Protein AF-W1YQW1-F1 (afdb_monomer_lite)

Foldseek 3Di:
DDQLPCPPDPLVVVLVVLVVVLVPDDDPVSVVSVVVSVVSCVVVCSDDDPDDDADDDDDDCVFWPPFDDDRDPDGDCVVIGGPPD

Structure (mmCIF, N/CA/C/O backbone):
data_AF-W1YQW1-F1
#
_entry.id   AF-W1YQW1-F1
#
loop_
_atom_site.group_PDB
_atom_site.id
_atom_site.type_symbol
_atom_site.label_atom_id
_atom_site.label_alt_id
_atom_site.label_comp_id
_atom_site.label_asym_id
_atom_site.label_entity_id
_atom_site.label_seq_id
_atom_site.pdbx_PDB_ins_code
_atom_site.Cartn_x
_atom_site.Cartn_y
_atom_site.Cartn_z
_atom_site.occupancy
_atom_site.B_iso_or_equiv
_atom_site.auth_seq_id
_atom_site.auth_comp_id
_atom_site.auth_asym_id
_atom_site.auth_atom_id
_atom_site.pdbx_PDB_model_num
ATOM 1 N N . ASP A 1 1 ? -10.893 17.818 15.148 1.00 52.94 1 ASP A N 1
ATOM 2 C CA . ASP A 1 1 ? -11.637 18.383 14.016 1.00 52.94 1 ASP A CA 1
ATOM 3 C C . ASP A 1 1 ? -10.692 18.540 12.828 1.00 52.94 1 ASP A C 1
ATOM 5 O O . ASP A 1 1 ? -9.723 19.283 12.921 1.00 52.94 1 ASP A O 1
ATOM 9 N N . GLY A 1 2 ? -10.822 17.697 11.807 1.00 71.19 2 GLY A N 1
ATOM 10 C CA . GLY A 1 2 ? -9.854 17.553 10.714 1.00 71.19 2 GLY A CA 1
ATOM 11 C C . GLY A 1 2 ? -10.262 16.423 9.767 1.00 71.19 2 GLY A C 1
ATOM 12 O O . GLY A 1 2 ? -11.178 15.666 10.086 1.00 71.19 2 GLY A O 1
ATOM 13 N N . ARG A 1 3 ? -9.593 16.321 8.606 1.00 64.44 3 ARG A N 1
ATOM 14 C CA . ARG A 1 3 ? -9.891 15.342 7.537 1.00 64.44 3 ARG A CA 1
ATOM 15 C C . ARG A 1 3 ? -10.190 13.946 8.121 1.00 64.44 3 ARG A C 1
ATOM 17 O O . ARG A 1 3 ? -9.408 13.448 8.926 1.00 64.44 3 ARG A O 1
ATOM 24 N N . MET A 1 4 ? -11.310 13.354 7.692 1.00 87.56 4 MET A N 1
ATOM 25 C CA . MET A 1 4 ? -11.910 12.071 8.121 1.00 87.56 4 MET A CA 1
ATOM 26 C C . MET A 1 4 ? -12.714 12.062 9.434 1.00 87.56 4 MET A C 1
ATOM 28 O O . MET A 1 4 ? -13.380 11.073 9.699 1.00 87.56 4 MET A O 1
ATOM 32 N N . HIS A 1 5 ? -12.692 13.119 10.260 1.00 88.25 5 HIS A N 1
ATOM 33 C CA . HIS A 1 5 ? -13.458 13.223 11.526 1.00 88.25 5 HIS A CA 1
ATOM 34 C C . HIS A 1 5 ? -13.307 12.049 12.519 1.00 88.25 5 HIS A C 1
ATOM 36 O O . HIS A 1 5 ? -14.077 11.927 13.464 1.00 88.25 5 HIS A O 1
ATOM 42 N N . TRP A 1 6 ? -12.284 11.213 12.348 1.00 93.19 6 TRP A N 1
ATOM 43 C CA . TRP A 1 6 ? -12.122 9.976 13.111 1.00 93.19 6 TRP A CA 1
ATOM 44 C C . TRP A 1 6 ? -11.246 10.132 14.361 1.00 93.19 6 TRP A C 1
ATOM 46 O O . TRP A 1 6 ? -11.417 9.426 15.353 1.00 93.19 6 TRP A O 1
ATOM 56 N N . LYS A 1 7 ? -10.306 11.087 14.344 1.00 92.75 7 LYS A N 1
ATOM 57 C CA . LYS A 1 7 ? -9.395 11.343 15.468 1.00 92.75 7 LYS A CA 1
ATOM 58 C C . LYS A 1 7 ? -10.173 11.759 16.719 1.00 92.75 7 LYS A C 1
ATOM 60 O O . LYS A 1 7 ? -10.889 12.757 16.690 1.00 92.75 7 LYS A O 1
ATOM 65 N N . GLY A 1 8 ? -9.931 11.053 17.823 1.00 90.81 8 GLY A N 1
ATOM 66 C CA . GLY A 1 8 ? -10.595 11.272 19.114 1.00 90.81 8 GLY A CA 1
ATOM 67 C C . GLY A 1 8 ? -11.713 10.273 19.419 1.00 90.81 8 GLY A C 1
ATOM 68 O O . GLY A 1 8 ? -12.229 10.290 20.528 1.00 90.81 8 GLY A O 1
ATOM 69 N N . THR A 1 9 ? -12.060 9.396 18.473 1.00 94.12 9 THR A N 1
ATOM 70 C CA . THR A 1 9 ? -12.923 8.235 18.731 1.00 94.12 9 THR A CA 1
ATOM 71 C C . THR A 1 9 ? -12.162 7.126 19.466 1.00 94.12 9 THR A C 1
ATOM 73 O O . THR A 1 9 ? -10.927 7.043 19.402 1.00 94.12 9 THR A O 1
ATOM 76 N N . ASP A 1 10 ? -12.899 6.233 20.125 1.00 96.12 10 ASP A N 1
ATOM 77 C CA . ASP A 1 10 ? -12.326 5.050 20.776 1.00 96.12 10 ASP A CA 1
ATOM 78 C C . ASP A 1 10 ? -11.662 4.119 19.751 1.00 96.12 10 ASP A C 1
ATOM 80 O O . ASP A 1 10 ? -10.539 3.659 19.964 1.00 96.12 10 ASP A O 1
ATOM 84 N N . SER A 1 11 ? -12.303 3.922 18.592 1.00 95.44 11 SER A N 1
ATOM 85 C CA . SER A 1 11 ? -11.768 3.145 17.467 1.00 95.44 11 SER A CA 1
ATOM 86 C C . SER A 1 11 ? -10.433 3.692 16.962 1.00 95.44 11 SER A C 1
ATOM 88 O O . SER A 1 11 ? -9.502 2.923 16.732 1.00 95.44 11 SER A O 1
ATOM 90 N N . TYR A 1 12 ? -10.295 5.019 16.847 1.00 96.31 12 TYR A N 1
ATOM 91 C CA . TYR A 1 12 ? -9.025 5.645 16.478 1.00 96.31 12 TYR A CA 1
ATOM 92 C C . TYR A 1 12 ? -7.937 5.316 17.502 1.00 96.31 12 TYR A C 1
ATOM 94 O O . TYR A 1 12 ? -6.848 4.880 17.129 1.00 96.31 12 TYR A O 1
ATOM 102 N N . THR A 1 13 ? -8.233 5.503 18.791 1.00 96.94 13 THR A N 1
ATOM 103 C CA . THR A 1 13 ? -7.267 5.277 19.877 1.00 96.94 13 THR A CA 1
ATOM 104 C C . THR A 1 13 ? -6.816 3.820 19.918 1.00 96.94 13 THR A C 1
ATOM 106 O O . THR A 1 13 ? -5.619 3.549 20.024 1.00 96.94 13 THR A O 1
ATOM 109 N N . LYS A 1 14 ? -7.757 2.887 19.741 1.00 97.69 14 LYS A N 1
ATOM 110 C CA . LYS A 1 14 ? -7.478 1.454 19.645 1.00 97.69 14 LYS A CA 1
ATOM 111 C C . LYS A 1 14 ? -6.563 1.130 18.461 1.00 97.69 14 LYS A C 1
ATOM 113 O O . LYS A 1 14 ? -5.558 0.451 18.651 1.00 97.69 14 LYS A O 1
ATOM 118 N N . VAL A 1 15 ? -6.846 1.662 17.267 1.00 97.56 15 VAL A N 1
ATOM 119 C CA . VAL A 1 15 ? -5.975 1.458 16.096 1.00 97.56 15 VAL A CA 1
ATOM 120 C C . VAL A 1 15 ? -4.568 2.009 16.343 1.00 97.56 15 VAL A C 1
ATOM 122 O O . VAL A 1 15 ? -3.603 1.338 15.997 1.00 97.56 15 VAL A O 1
ATOM 125 N N . GLN A 1 16 ? -4.415 3.179 16.978 1.00 97.44 16 GLN A N 1
ATOM 126 C CA . GLN A 1 16 ? -3.080 3.710 17.302 1.00 97.44 16 GLN A CA 1
ATOM 127 C C . GLN A 1 16 ? -2.287 2.767 18.221 1.00 97.44 16 GLN A C 1
ATOM 129 O O . GLN A 1 16 ? -1.132 2.469 17.933 1.00 97.44 16 GLN A O 1
ATOM 134 N N . GLN A 1 17 ? -2.914 2.242 19.277 1.00 98.31 17 GLN A N 1
ATOM 135 C CA . GLN A 1 17 ? -2.273 1.287 20.191 1.00 98.31 17 GLN A CA 1
ATOM 136 C C . GLN A 1 17 ? -1.870 -0.009 19.477 1.00 98.31 17 GLN A C 1
ATOM 138 O O . GLN A 1 17 ? -0.760 -0.504 19.664 1.00 98.31 17 GLN A O 1
ATOM 143 N N . MET A 1 18 ? -2.747 -0.537 18.620 1.00 98.25 18 MET A N 1
ATOM 144 C CA . MET A 1 18 ? -2.459 -1.747 17.848 1.00 98.25 18 MET A CA 1
ATOM 145 C C . MET A 1 18 ? -1.328 -1.518 16.834 1.00 98.25 18 MET A C 1
ATOM 147 O O . MET A 1 18 ? -0.480 -2.391 16.672 1.00 98.25 18 MET A O 1
ATOM 151 N N . LEU A 1 19 ? -1.271 -0.351 16.178 1.00 98.31 19 LEU A N 1
ATOM 152 C CA . LEU A 1 19 ? -0.169 0.012 15.277 1.00 98.31 19 LEU A CA 1
A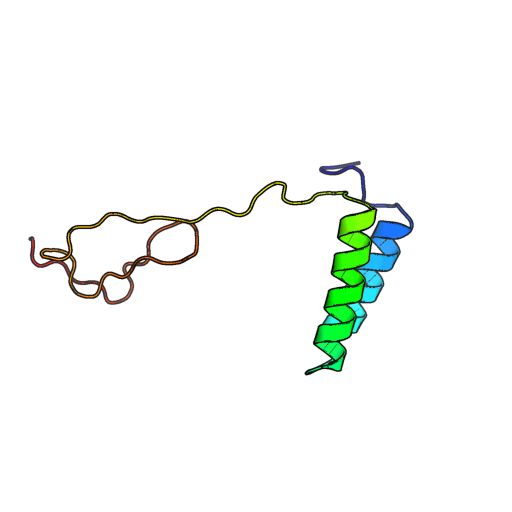TOM 153 C C . LEU A 1 19 ? 1.177 0.066 16.025 1.00 98.31 19 LEU A C 1
ATOM 155 O O . LEU A 1 19 ? 2.182 -0.436 15.517 1.00 98.31 19 LEU A O 1
ATOM 159 N N . GLU A 1 20 ? 1.197 0.643 17.233 1.00 98.38 20 GLU A N 1
ATOM 160 C CA . GLU A 1 20 ? 2.389 0.689 18.095 1.00 98.38 20 GLU A CA 1
ATOM 161 C C . GLU A 1 20 ? 2.861 -0.701 18.545 1.00 98.38 20 GLU A C 1
ATOM 163 O O . GLU A 1 20 ? 4.066 -0.922 18.688 1.00 98.38 20 GLU A O 1
ATOM 168 N N . GLU A 1 21 ? 1.935 -1.634 18.771 1.00 98.12 21 GLU A N 1
ATOM 169 C CA . GLU A 1 21 ? 2.240 -3.037 19.066 1.00 98.12 21 GLU A CA 1
ATOM 170 C C . GLU A 1 21 ? 2.774 -3.757 17.818 1.00 98.12 21 GLU A C 1
ATOM 172 O O . GLU A 1 21 ? 3.860 -4.338 17.852 1.00 98.12 21 GLU A O 1
ATOM 177 N N . GLY A 1 22 ? 2.048 -3.672 16.699 1.00 98.12 22 GLY A N 1
ATOM 178 C CA . GLY A 1 22 ? 2.339 -4.404 15.466 1.00 98.12 22 GLY A CA 1
ATOM 179 C C . GLY A 1 22 ? 3.715 -4.098 14.884 1.00 98.12 22 GLY A C 1
ATOM 180 O O . GLY A 1 22 ? 4.408 -5.008 14.429 1.00 98.12 22 GLY A O 1
ATOM 181 N N . VAL A 1 23 ? 4.170 -2.844 14.969 1.00 98.06 23 VAL A N 1
ATOM 182 C CA . VAL A 1 23 ? 5.503 -2.456 14.474 1.00 98.06 23 VAL A CA 1
ATOM 183 C C . VAL A 1 23 ? 6.657 -3.071 15.282 1.00 98.06 23 VAL A C 1
ATOM 185 O O . VAL A 1 23 ? 7.774 -3.134 14.779 1.00 98.06 23 VAL A O 1
ATOM 188 N N . ARG A 1 24 ? 6.412 -3.532 16.518 1.00 98.25 24 ARG A N 1
ATOM 189 C CA . ARG A 1 24 ? 7.426 -4.164 17.388 1.00 98.25 24 ARG A CA 1
ATOM 190 C C . ARG A 1 24 ? 7.467 -5.689 17.267 1.00 98.25 24 ARG A C 1
ATOM 192 O O . ARG A 1 24 ? 8.387 -6.305 17.796 1.00 98.25 24 ARG A O 1
ATOM 199 N N . LEU A 1 25 ? 6.455 -6.290 16.646 1.00 98.50 25 LEU A N 1
ATOM 200 C CA . LEU A 1 25 ? 6.402 -7.723 16.363 1.00 98.50 25 LEU A CA 1
ATOM 201 C C . LEU A 1 25 ? 7.187 -8.041 15.084 1.00 98.50 25 LEU A C 1
ATOM 203 O O . LEU A 1 25 ? 7.457 -7.157 14.276 1.00 98.50 25 LEU A O 1
ATOM 207 N N . GLU A 1 26 ? 7.484 -9.320 14.860 1.00 98.25 26 GLU A N 1
ATOM 208 C CA . GLU A 1 26 ? 8.127 -9.802 13.633 1.00 98.25 26 GLU A CA 1
ATOM 209 C C . GLU A 1 26 ? 7.416 -11.045 13.076 1.00 98.25 26 GLU A C 1
ATOM 211 O O . GLU A 1 26 ? 6.686 -11.742 13.789 1.00 98.25 26 GLU A O 1
ATOM 216 N N . GLY A 1 27 ? 7.631 -11.317 11.786 1.00 97.88 27 GLY A N 1
ATOM 217 C CA . GLY A 1 27 ? 7.132 -12.514 11.105 1.00 97.88 27 GLY A CA 1
ATOM 218 C C . GLY A 1 27 ? 5.610 -12.672 11.178 1.00 97.88 27 GLY A C 1
ATOM 219 O O . GLY A 1 27 ? 4.856 -11.709 11.024 1.00 97.88 27 GLY A O 1
ATOM 220 N N . ASP A 1 28 ? 5.159 -13.900 11.430 1.00 98.50 28 ASP A N 1
ATOM 221 C CA . ASP A 1 28 ? 3.735 -14.254 11.424 1.00 98.50 28 ASP A CA 1
ATOM 222 C C . ASP A 1 28 ? 2.930 -13.513 12.501 1.00 98.50 28 ASP A C 1
ATOM 224 O O . ASP A 1 28 ? 1.774 -13.158 12.275 1.00 98.50 28 ASP A O 1
ATOM 228 N N . ALA A 1 29 ? 3.543 -13.216 13.653 1.00 98.31 29 ALA A N 1
ATOM 229 C CA . ALA A 1 29 ? 2.888 -12.459 14.718 1.00 98.31 29 ALA A CA 1
ATOM 230 C C . ALA A 1 29 ? 2.601 -11.012 14.288 1.00 98.31 29 ALA A C 1
ATOM 232 O O . ALA A 1 29 ? 1.529 -10.475 14.571 1.00 98.31 29 ALA A O 1
ATOM 233 N N . GLN A 1 30 ? 3.535 -10.393 13.560 1.00 98.50 30 GLN A N 1
ATOM 234 C CA . GLN A 1 30 ? 3.325 -9.067 12.985 1.00 98.50 30 GLN A CA 1
ATOM 235 C C . GLN A 1 30 ? 2.240 -9.092 11.903 1.00 98.50 30 GLN A C 1
ATOM 237 O O . GLN A 1 30 ? 1.375 -8.218 11.887 1.00 98.50 30 GLN A O 1
ATOM 242 N N . LEU A 1 31 ? 2.251 -10.103 11.029 1.00 98.44 31 LEU A N 1
ATOM 243 C CA . LEU A 1 31 ? 1.234 -10.253 9.988 1.00 98.44 31 LEU A CA 1
ATOM 244 C C . LEU A 1 31 ? -0.175 -10.393 10.584 1.00 98.44 31 LEU A C 1
ATOM 246 O O . LEU A 1 31 ? -1.089 -9.700 10.136 1.00 98.44 31 LEU A O 1
ATOM 250 N N . ALA A 1 32 ? -0.339 -11.233 11.609 1.00 98.44 32 ALA A N 1
ATOM 251 C CA . ALA A 1 32 ? -1.613 -11.405 12.305 1.00 98.44 32 ALA A CA 1
ATOM 252 C C . ALA A 1 32 ? -2.099 -10.088 12.932 1.00 98.44 32 ALA A C 1
ATOM 254 O O . ALA A 1 32 ? -3.258 -9.709 12.769 1.00 98.44 32 ALA A O 1
ATOM 255 N N . LYS A 1 33 ? -1.196 -9.328 13.568 1.00 98.56 33 LYS A N 1
ATOM 256 C CA . LYS A 1 33 ? -1.537 -8.018 14.141 1.00 98.56 33 LYS A CA 1
ATOM 257 C C . LYS A 1 33 ? -1.971 -7.008 13.074 1.00 98.56 33 LYS A C 1
ATOM 259 O O . LYS A 1 33 ? -2.924 -6.264 13.297 1.00 98.56 33 LYS A O 1
ATOM 264 N N . TRP A 1 34 ? -1.320 -6.990 11.908 1.00 98.50 34 TRP A N 1
ATOM 265 C CA . TRP A 1 34 ? -1.741 -6.126 10.799 1.00 98.50 34 TRP A CA 1
ATOM 266 C C . TRP A 1 34 ? -3.124 -6.484 10.261 1.00 98.50 34 TRP A C 1
ATOM 268 O O . TRP A 1 34 ? -3.892 -5.576 9.949 1.00 98.50 34 TRP A O 1
ATOM 278 N N . GLN A 1 35 ? -3.464 -7.772 10.196 1.00 98.38 35 GLN A N 1
ATOM 279 C CA . GLN A 1 35 ? -4.798 -8.216 9.784 1.00 98.38 35 GLN A CA 1
ATOM 280 C C . GLN A 1 35 ? -5.878 -7.702 10.744 1.00 98.38 35 GLN A C 1
ATOM 282 O O . GLN A 1 35 ? -6.819 -7.066 10.282 1.00 98.38 35 GLN A O 1
ATOM 287 N N . GLU A 1 36 ? -5.684 -7.834 12.062 1.00 98.31 36 GLU A N 1
ATOM 288 C CA . GLU A 1 36 ? -6.623 -7.288 13.061 1.00 98.31 36 GLU A CA 1
ATOM 289 C C . GLU A 1 36 ? -6.851 -5.774 12.891 1.00 98.31 36 GLU A C 1
ATOM 291 O O . GLU A 1 36 ? -7.958 -5.266 13.082 1.00 98.31 36 GLU A O 1
ATOM 296 N N . ILE A 1 37 ? -5.795 -5.031 12.542 1.00 98.31 37 ILE A N 1
ATOM 297 C CA . ILE A 1 37 ? -5.877 -3.583 12.311 1.00 98.31 37 ILE A CA 1
ATOM 298 C C . ILE A 1 37 ? -6.659 -3.282 11.033 1.00 98.31 37 ILE A C 1
ATOM 300 O O . ILE A 1 37 ? -7.497 -2.378 11.033 1.00 98.31 37 ILE A O 1
ATOM 304 N N . PHE A 1 38 ? -6.392 -4.012 9.948 1.00 97.81 38 PHE A N 1
ATOM 305 C CA . PHE A 1 38 ? -7.109 -3.834 8.687 1.00 97.81 38 PHE A CA 1
ATOM 306 C C . PHE A 1 38 ? -8.589 -4.178 8.813 1.00 97.81 38 PHE A C 1
ATOM 308 O O . PHE A 1 38 ? -9.402 -3.422 8.280 1.00 97.81 38 PHE A O 1
ATOM 315 N N . ASP A 1 39 ? -8.929 -5.230 9.556 1.00 98.19 39 ASP A N 1
ATOM 316 C CA . ASP A 1 39 ? -10.314 -5.607 9.840 1.00 98.19 39 ASP A CA 1
ATOM 317 C C . ASP A 1 39 ? -11.041 -4.455 10.546 1.00 98.19 39 ASP A C 1
ATOM 319 O O . ASP A 1 39 ? -12.038 -3.946 10.033 1.00 98.19 39 ASP A O 1
ATOM 323 N N . LEU A 1 40 ? -10.471 -3.926 11.636 1.00 97.56 40 LEU A N 1
ATOM 324 C CA . LEU A 1 40 ? -11.072 -2.808 12.370 1.00 97.56 40 LEU A CA 1
ATOM 325 C C . LEU A 1 40 ? -11.211 -1.538 11.512 1.00 97.56 40 LEU A C 1
ATOM 327 O O . LEU A 1 40 ? -12.225 -0.847 11.579 1.00 97.56 40 LEU A O 1
ATOM 331 N N . VAL A 1 41 ? -10.212 -1.210 10.687 1.00 96.56 41 VAL A N 1
ATOM 332 C CA . VAL A 1 41 ? -10.299 -0.054 9.774 1.00 96.56 41 VAL A CA 1
ATOM 333 C C . VAL A 1 41 ? -11.356 -0.280 8.686 1.00 96.56 41 VAL A C 1
ATOM 335 O O . VAL A 1 41 ? -11.987 0.685 8.250 1.00 96.56 41 VAL A O 1
ATOM 338 N N . SER A 1 42 ? -11.560 -1.526 8.254 1.00 96.75 42 SER A N 1
ATOM 339 C CA . SER A 1 42 ? -12.584 -1.886 7.269 1.00 96.75 42 SER A CA 1
ATOM 340 C C . SER A 1 42 ? -14.003 -1.886 7.835 1.00 96.75 42 SER A C 1
ATOM 342 O O . SER A 1 42 ? -14.934 -1.605 7.087 1.00 96.75 42 SER A O 1
ATOM 344 N N . ASP A 1 43 ? -14.166 -2.118 9.138 1.00 96.44 43 ASP A N 1
ATOM 345 C CA . ASP A 1 43 ? -15.457 -2.009 9.822 1.00 96.44 43 ASP A CA 1
ATOM 346 C C . ASP A 1 43 ? -15.832 -0.541 10.080 1.00 96.44 43 ASP A C 1
ATOM 348 O O . ASP A 1 43 ? -16.960 -0.118 9.830 1.00 96.44 43 ASP A O 1
ATOM 352 N N . GLU A 1 44 ? -14.872 0.261 10.546 1.00 95.62 44 GLU A N 1
ATOM 353 C CA . GLU A 1 44 ? -15.102 1.660 10.938 1.00 95.62 44 GLU A CA 1
ATOM 354 C C . GLU A 1 44 ? -15.101 2.635 9.747 1.00 95.62 44 GLU A C 1
ATOM 356 O O . GLU A 1 44 ? -15.600 3.756 9.859 1.00 95.62 44 GLU A O 1
ATOM 361 N N . VAL A 1 45 ? -14.501 2.238 8.615 1.00 94.62 45 VAL A N 1
ATOM 362 C CA . VAL A 1 45 ? -14.414 2.997 7.349 1.00 94.62 45 VAL A CA 1
ATOM 363 C C . VAL A 1 45 ? -14.132 4.510 7.492 1.00 94.62 45 VAL A C 1
ATOM 365 O O . VAL A 1 45 ? -14.738 5.321 6.786 1.00 94.62 45 VAL A O 1
ATOM 368 N N . PRO A 1 46 ? -13.165 4.952 8.326 1.00 93.56 46 PRO A N 1
ATOM 369 C CA . PRO A 1 46 ? -12.849 6.379 8.432 1.00 93.56 46 PRO A CA 1
ATOM 370 C C . PRO A 1 46 ? -12.272 6.942 7.125 1.00 93.56 46 PRO A C 1
ATOM 372 O O . PRO A 1 46 ? -12.477 8.105 6.783 1.00 93.56 46 PRO A O 1
ATOM 375 N N . LEU A 1 47 ? -11.533 6.101 6.398 1.00 93.69 47 LEU A N 1
ATOM 376 C CA . LEU A 1 47 ? -11.054 6.301 5.037 1.00 93.69 47 LEU A CA 1
ATOM 377 C C . LEU A 1 47 ? -10.731 4.920 4.466 1.00 93.69 47 LEU A C 1
ATOM 379 O O . LEU A 1 47 ? -9.852 4.239 4.991 1.00 93.69 47 LEU A O 1
ATOM 383 N N . TYR A 1 48 ? -11.412 4.511 3.397 1.00 95.31 48 TYR A N 1
ATOM 3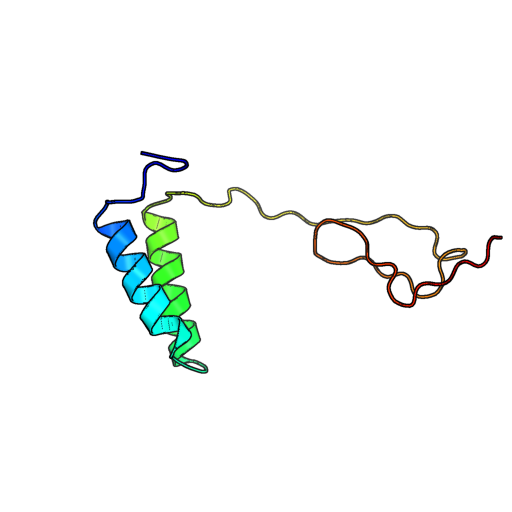84 C CA . TYR A 1 48 ? -11.246 3.168 2.844 1.00 95.31 48 TYR A CA 1
ATOM 385 C C . TYR A 1 48 ? -11.313 3.171 1.310 1.00 95.31 48 TYR A C 1
ATOM 387 O O . TYR A 1 48 ? -12.110 3.920 0.735 1.00 95.31 48 TYR A O 1
ATOM 395 N N . PRO A 1 49 ? -10.469 2.386 0.614 1.00 95.00 49 PRO A N 1
ATOM 396 C CA . PRO A 1 49 ? -10.469 2.345 -0.842 1.00 95.00 49 PRO A CA 1
ATOM 397 C C . PRO A 1 49 ? -11.733 1.671 -1.385 1.00 95.00 49 PRO A C 1
ATOM 399 O O . PRO A 1 49 ? -12.087 0.569 -0.980 1.00 95.00 49 PRO A O 1
ATOM 402 N N . VAL A 1 50 ? -12.369 2.303 -2.375 1.00 96.38 50 VAL A N 1
ATOM 403 C CA . VAL A 1 50 ? -13.454 1.671 -3.151 1.00 96.38 50 VAL A CA 1
ATOM 404 C C . VAL A 1 50 ? -12.874 0.740 -4.219 1.00 96.38 50 VAL A C 1
ATOM 406 O O . VAL A 1 50 ? -13.371 -0.360 -4.435 1.00 96.38 50 VAL A O 1
ATOM 409 N N . PHE A 1 51 ? -11.788 1.166 -4.875 1.00 96.50 51 PHE A N 1
ATOM 410 C CA . PHE A 1 51 ? -11.100 0.388 -5.901 1.00 96.50 51 PHE A CA 1
ATOM 411 C C . PHE A 1 51 ? -9.587 0.563 -5.808 1.00 96.50 51 PHE A C 1
ATOM 413 O O . PHE A 1 51 ? -9.086 1.657 -5.545 1.00 96.50 51 PHE A O 1
ATOM 420 N N . HIS A 1 52 ? -8.867 -0.503 -6.146 1.00 96.19 52 HIS A N 1
ATOM 421 C CA . HIS A 1 52 ? 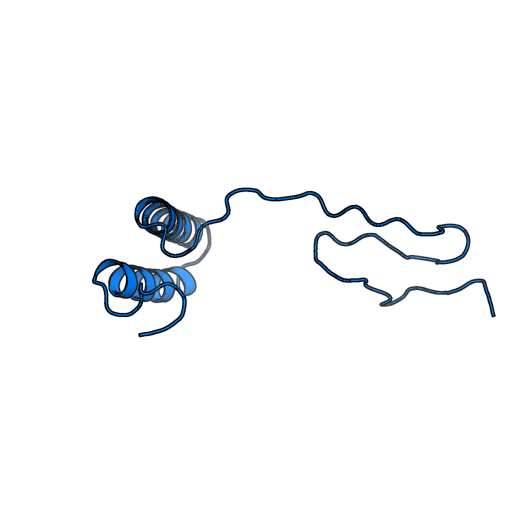-7.457 -0.450 -6.515 1.00 96.19 52 HIS A CA 1
ATOM 422 C C . HIS A 1 52 ? -7.353 -0.546 -8.039 1.00 96.19 52 HIS A C 1
ATOM 424 O O . HIS A 1 52 ? -8.092 -1.307 -8.667 1.00 96.19 52 HIS A O 1
ATOM 430 N N . ARG A 1 53 ? -6.456 0.230 -8.655 1.00 94.69 53 ARG A N 1
ATOM 431 C CA . ARG A 1 53 ? -6.324 0.289 -10.119 1.00 94.69 53 ARG A CA 1
ATOM 432 C C . ARG A 1 53 ? -4.985 -0.255 -10.596 1.00 94.69 53 ARG A C 1
ATOM 434 O O . ARG A 1 53 ? -3.980 -0.141 -9.903 1.00 94.69 53 ARG A O 1
ATOM 441 N N . LYS A 1 54 ? -4.967 -0.768 -11.828 1.00 93.81 54 LYS A N 1
ATOM 442 C CA . LYS A 1 54 ? -3.722 -0.970 -12.577 1.00 93.81 54 LYS A CA 1
ATOM 443 C C . LYS A 1 54 ? -3.174 0.390 -13.020 1.00 93.81 54 LYS A C 1
ATOM 445 O O . LYS A 1 54 ? -3.949 1.268 -13.405 1.00 93.81 54 LYS A O 1
ATOM 450 N N . THR A 1 55 ? -1.853 0.533 -13.013 1.00 93.75 55 THR A N 1
ATOM 451 C CA . THR A 1 55 ? -1.150 1.743 -13.465 1.00 93.75 55 THR A CA 1
ATOM 452 C C . THR A 1 55 ? -0.386 1.422 -14.753 1.00 93.75 55 THR A C 1
ATOM 454 O O . THR A 1 55 ? 0.767 1.006 -14.680 1.00 93.75 55 THR A O 1
ATOM 457 N N . PRO A 1 56 ? -1.024 1.509 -15.936 1.00 94.69 56 PRO A N 1
ATOM 458 C CA . PRO A 1 56 ? -0.332 1.286 -17.199 1.00 94.69 56 PRO A CA 1
ATOM 459 C C . PRO A 1 56 ? 0.582 2.471 -17.537 1.00 94.69 56 PRO A C 1
ATOM 461 O O . PRO A 1 56 ? 0.167 3.625 -17.431 1.00 94.69 56 PRO A O 1
ATOM 464 N N . THR A 1 57 ? 1.790 2.170 -18.013 1.00 97.19 57 THR A N 1
ATOM 465 C CA . THR A 1 57 ? 2.759 3.162 -18.497 1.00 97.19 57 THR A CA 1
ATOM 466 C C . THR A 1 57 ? 3.128 2.826 -19.935 1.00 97.19 57 THR A C 1
ATOM 468 O O . THR A 1 57 ? 3.680 1.758 -20.195 1.00 97.19 57 THR A O 1
ATOM 471 N N . GLY A 1 58 ? 2.811 3.724 -20.867 1.00 96.44 58 GLY A N 1
ATOM 472 C CA . 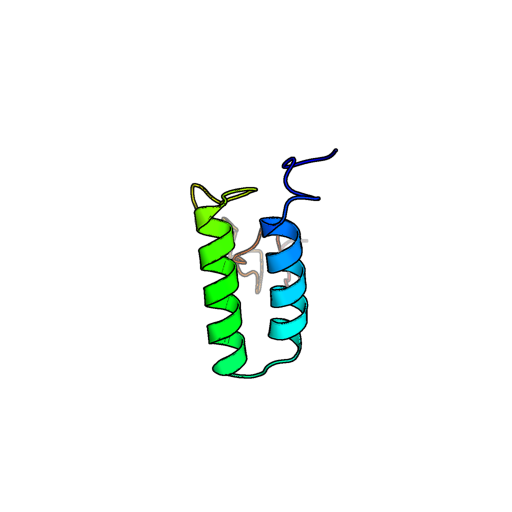GLY A 1 58 ? 3.299 3.650 -22.244 1.00 96.44 58 GLY A CA 1
ATOM 473 C C . GLY A 1 58 ? 4.643 4.362 -22.371 1.00 96.44 58 GLY A C 1
ATOM 474 O O . GLY A 1 58 ? 4.814 5.440 -21.804 1.00 96.44 58 GLY A O 1
ATOM 475 N N . TYR A 1 59 ? 5.586 3.762 -23.094 1.00 96.38 59 TYR A N 1
ATOM 476 C CA . TYR A 1 59 ? 6.902 4.336 -23.366 1.00 96.38 59 TYR A CA 1
ATOM 477 C C . TYR A 1 59 ? 7.470 3.768 -24.671 1.00 96.38 59 TYR A C 1
ATOM 479 O O . TYR A 1 59 ? 7.028 2.714 -25.133 1.00 96.38 59 TYR A O 1
ATOM 487 N N . ASP A 1 60 ? 8.441 4.463 -25.259 1.00 96.94 60 ASP A N 1
ATOM 488 C CA . ASP A 1 60 ? 9.164 3.972 -26.427 1.00 96.94 60 ASP A CA 1
ATOM 489 C C . ASP A 1 60 ? 10.383 3.150 -25.987 1.00 96.94 60 ASP A C 1
ATOM 491 O O . ASP A 1 60 ? 11.392 3.677 -25.517 1.00 96.94 60 ASP A O 1
ATOM 495 N N . SER A 1 61 ? 10.278 1.832 -26.142 1.00 95.62 61 SER A N 1
ATOM 496 C CA . SER A 1 61 ? 11.335 0.891 -25.770 1.00 95.62 61 SER A CA 1
ATOM 497 C C . SER A 1 61 ? 12.532 0.902 -26.723 1.00 95.62 61 SER A C 1
ATOM 499 O O . SER A 1 61 ? 13.525 0.238 -26.440 1.00 95.62 61 SER A O 1
ATOM 501 N N . GLN A 1 62 ? 12.443 1.585 -27.869 1.00 96.56 62 GLN A N 1
ATOM 502 C CA . GLN A 1 62 ? 13.564 1.726 -28.804 1.00 96.56 62 GLN A CA 1
ATOM 503 C C . GLN A 1 62 ? 14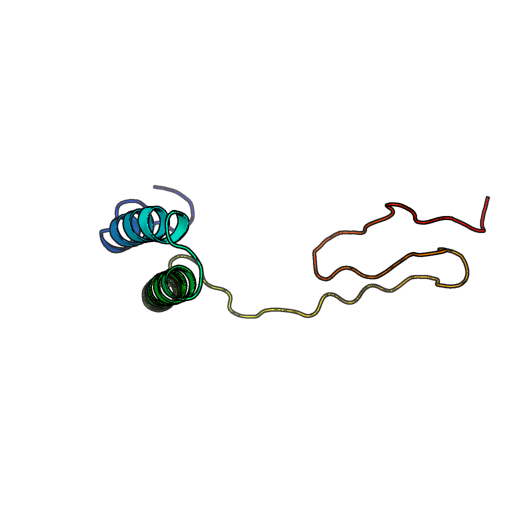.496 2.872 -28.403 1.00 96.56 62 GLN A C 1
ATOM 505 O O . GLN A 1 62 ? 15.663 2.889 -28.801 1.00 96.56 62 GLN A O 1
ATOM 510 N N . THR A 1 63 ? 13.983 3.832 -27.632 1.00 97.50 63 THR A N 1
ATOM 511 C CA . THR A 1 63 ? 14.699 5.072 -27.315 1.00 97.50 63 THR A CA 1
ATOM 512 C C . THR A 1 63 ? 15.074 5.193 -25.850 1.00 97.50 63 THR A C 1
ATOM 514 O O . THR A 1 63 ? 16.113 5.777 -25.544 1.00 97.50 63 THR A O 1
ATOM 517 N N . LEU A 1 64 ? 14.289 4.583 -24.960 1.00 97.56 64 LEU A N 1
ATOM 518 C CA . LEU A 1 64 ? 14.548 4.542 -23.525 1.00 97.56 64 LEU A CA 1
ATOM 519 C C . LEU A 1 64 ? 15.158 3.195 -23.120 1.00 97.56 64 LEU A C 1
ATOM 521 O O . LEU A 1 64 ? 14.446 2.229 -22.830 1.00 97.56 64 LEU A O 1
ATOM 525 N N . THR A 1 65 ? 16.488 3.143 -23.090 1.00 97.38 65 THR A N 1
ATOM 526 C CA . THR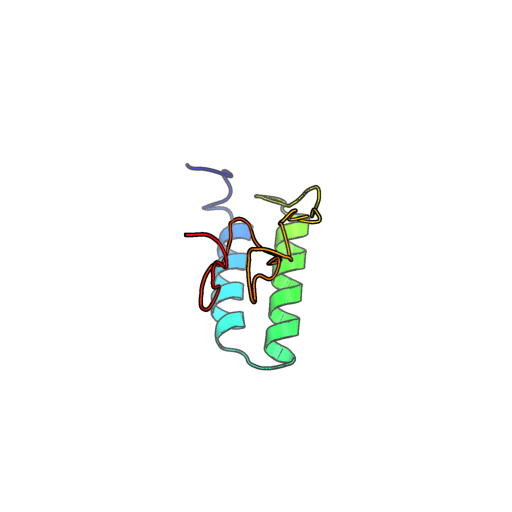 A 1 65 ? 17.248 1.963 -22.662 1.00 97.38 65 THR A CA 1
ATOM 527 C C . THR A 1 65 ? 17.058 1.745 -21.162 1.00 97.38 65 THR A C 1
ATOM 529 O O . THR A 1 65 ? 17.175 2.684 -20.381 1.00 97.38 65 THR A O 1
ATOM 532 N N . ASP A 1 66 ? 16.754 0.508 -20.765 1.00 97.44 66 ASP A N 1
ATOM 533 C CA . ASP A 1 66 ? 16.535 0.072 -19.375 1.00 97.44 66 ASP A CA 1
ATOM 534 C C . ASP A 1 66 ? 15.314 0.669 -18.648 1.00 97.44 66 ASP A C 1
ATOM 536 O O . ASP A 1 66 ? 15.063 0.336 -17.485 1.00 97.44 66 ASP A O 1
ATOM 540 N N . PHE A 1 67 ? 14.467 1.450 -19.334 1.00 97.81 67 PHE A N 1
ATOM 541 C CA . PHE A 1 67 ? 13.210 1.920 -18.749 1.00 97.81 67 PHE A CA 1
ATOM 542 C C . PHE A 1 67 ? 12.250 0.763 -18.458 1.00 97.81 67 PHE A C 1
ATOM 544 O O . PHE A 1 67 ? 11.991 -0.102 -19.301 1.00 97.81 67 PHE A O 1
ATOM 551 N N . LYS A 1 68 ? 11.662 0.789 -17.257 1.00 96.19 68 LYS A N 1
ATOM 552 C CA . LYS A 1 68 ? 10.651 -0.170 -16.805 1.00 96.19 68 LYS A CA 1
ATOM 553 C C . LYS A 1 68 ? 9.467 0.570 -16.177 1.00 96.19 68 LYS A C 1
ATOM 555 O O . LYS A 1 68 ? 9.679 1.440 -15.331 1.00 96.19 68 LYS A O 1
ATOM 560 N N . PRO A 1 69 ? 8.218 0.207 -16.524 1.00 95.44 69 PRO A N 1
ATOM 561 C CA . PRO A 1 69 ? 7.048 0.645 -15.775 1.00 95.44 69 PRO A CA 1
ATOM 562 C C . PRO A 1 69 ? 7.174 0.286 -14.291 1.00 95.44 69 PRO A C 1
ATOM 564 O O . PRO A 1 69 ? 7.640 -0.801 -13.946 1.00 95.44 69 PRO A O 1
ATOM 567 N N . ILE A 1 70 ? 6.706 1.175 -13.416 1.00 95.50 70 ILE A N 1
ATOM 568 C CA . ILE A 1 70 ? 6.635 0.939 -11.971 1.00 95.50 70 ILE A CA 1
ATOM 569 C C . ILE A 1 70 ? 5.175 0.843 -11.520 1.00 95.50 70 ILE A C 1
ATOM 571 O O . ILE A 1 70 ? 4.286 1.434 -12.126 1.00 95.50 70 ILE A O 1
ATOM 575 N N . ALA A 1 71 ? 4.918 0.105 -10.438 1.00 92.81 71 ALA A N 1
ATOM 576 C CA . ALA A 1 71 ? 3.562 -0.100 -9.912 1.00 92.81 71 ALA A CA 1
ATOM 577 C C . ALA A 1 71 ? 2.985 1.125 -9.167 1.00 92.81 71 ALA A C 1
ATOM 579 O O . ALA A 1 71 ? 1.824 1.111 -8.759 1.00 92.81 71 ALA A O 1
ATOM 580 N N . LEU A 1 72 ? 3.787 2.177 -8.983 1.00 91.81 72 LEU A N 1
ATOM 581 C CA . LEU A 1 72 ? 3.437 3.396 -8.258 1.00 91.81 72 LEU A CA 1
ATOM 582 C C . LEU A 1 72 ? 3.155 4.553 -9.220 1.00 91.81 72 LEU A C 1
ATOM 584 O O . LEU A 1 72 ? 3.460 4.499 -10.408 1.00 91.81 72 LEU A O 1
ATOM 588 N N . THR A 1 73 ? 2.574 5.629 -8.699 1.00 93.19 73 THR A N 1
ATOM 589 C CA . THR A 1 73 ? 2.461 6.883 -9.448 1.00 93.19 73 THR A CA 1
ATOM 590 C C . THR A 1 73 ? 3.839 7.489 -9.699 1.00 93.19 73 THR A C 1
ATOM 592 O O . THR A 1 73 ? 4.670 7.514 -8.794 1.00 93.19 73 THR A O 1
ATOM 595 N N . GLY A 1 74 ? 4.040 8.053 -10.889 1.00 94.44 74 GLY A N 1
ATOM 596 C CA . GLY A 1 74 ? 5.302 8.672 -11.293 1.00 94.44 74 GLY A CA 1
ATOM 597 C C . GLY A 1 74 ? 6.085 7.808 -12.279 1.00 94.44 74 GLY A C 1
ATOM 598 O O . GLY A 1 74 ? 5.576 6.814 -12.794 1.00 94.44 74 GLY A O 1
ATOM 599 N N . LEU A 1 75 ? 7.318 8.223 -12.565 1.00 96.38 75 LEU A N 1
ATOM 600 C CA . LEU A 1 75 ? 8.243 7.557 -13.482 1.00 96.38 75 LEU A CA 1
ATOM 601 C C . LEU A 1 75 ? 9.610 7.444 -12.800 1.00 96.38 75 LEU A C 1
ATOM 603 O O . LEU A 1 75 ? 10.013 8.363 -12.088 1.00 96.38 75 LEU A O 1
ATOM 607 N N . SER A 1 76 ? 10.321 6.341 -13.036 1.00 96.56 76 SER A N 1
ATOM 608 C CA . SER A 1 76 ? 11.712 6.178 -12.611 1.00 96.56 76 SER A CA 1
ATOM 609 C C . SER A 1 76 ? 12.622 6.205 -13.831 1.00 96.56 76 SER A C 1
ATOM 611 O O . SER A 1 76 ? 12.456 5.392 -14.736 1.00 96.56 76 SER A O 1
ATOM 613 N N . PHE A 1 77 ? 13.583 7.127 -13.826 1.00 96.50 77 PHE A N 1
ATOM 614 C CA . PHE A 1 77 ? 14.659 7.208 -14.819 1.00 96.50 77 PHE A CA 1
ATOM 615 C C . PHE A 1 77 ? 16.030 6.880 -14.212 1.00 96.50 77 PHE A C 1
ATOM 617 O O . PHE A 1 77 ? 17.062 7.170 -14.808 1.00 96.50 77 PHE A O 1
ATOM 624 N N . VAL A 1 78 ? 16.051 6.295 -13.010 1.00 96.75 78 VAL A N 1
ATOM 625 C CA . VAL A 1 78 ? 17.290 5.792 -12.409 1.00 96.75 78 VAL A CA 1
ATOM 626 C C . VAL A 1 78 ? 17.860 4.717 -13.329 1.00 96.75 78 VAL A C 1
ATOM 628 O O . VAL A 1 78 ? 17.149 3.776 -13.675 1.00 96.75 78 VAL A O 1
ATOM 631 N N . ASP A 1 79 ? 19.111 4.911 -13.741 1.00 96.81 79 ASP A N 1
ATOM 632 C CA . ASP A 1 79 ? 19.843 4.059 -14.685 1.00 96.81 79 ASP A CA 1
ATOM 633 C C . ASP A 1 79 ? 19.203 3.929 -16.081 1.00 96.81 79 ASP A C 1
ATOM 635 O O . ASP A 1 79 ? 19.567 3.045 -16.851 1.00 96.81 79 ASP A O 1
ATOM 639 N N . VAL A 1 80 ? 18.279 4.825 -16.445 1.00 97.81 80 VAL A N 1
ATOM 640 C CA . VAL A 1 80 ? 17.664 4.849 -17.780 1.00 97.81 80 VAL A CA 1
ATOM 641 C C . VAL A 1 80 ? 18.480 5.737 -18.714 1.00 97.81 80 VAL A C 1
ATOM 643 O O . VAL A 1 80 ? 18.728 6.908 -18.421 1.00 97.81 80 VAL A O 1
ATOM 646 N N . GLY A 1 81 ? 18.864 5.189 -19.865 1.00 96.31 81 GLY A N 1
ATOM 647 C CA . GLY A 1 81 ? 19.561 5.914 -20.928 1.00 96.31 81 GLY A CA 1
ATOM 648 C C . GLY A 1 81 ? 18.626 6.365 -22.051 1.00 96.31 81 GLY A C 1
ATOM 649 O O . GLY A 1 81 ? 17.580 5.762 -22.281 1.00 96.31 81 GLY A O 1
ATOM 650 N N . SER A 1 82 ? 19.037 7.398 -22.790 1.00 96.12 82 SER A N 1
ATOM 651 C CA . SER A 1 82 ? 18.403 7.800 -24.051 1.00 96.12 82 SER A CA 1
ATOM 652 C C . SER A 1 82 ? 19.326 7.482 -25.223 1.00 96.12 82 SER A C 1
ATOM 654 O O . SER A 1 82 ? 20.516 7.793 -25.177 1.00 96.12 82 SER A O 1
ATOM 656 N N . THR A 1 83 ? 18.780 6.893 -26.287 1.00 95.81 83 THR A N 1
ATOM 657 C CA . THR A 1 83 ? 19.479 6.772 -27.580 1.00 95.81 83 THR A CA 1
ATOM 658 C C . THR A 1 83 ? 19.293 8.006 -28.468 1.00 95.81 83 THR A C 1
ATOM 660 O O . THR A 1 83 ? 19.919 8.103 -29.523 1.00 95.81 83 THR A O 1
ATOM 663 N N . GLN A 1 84 ? 18.462 8.961 -28.040 1.00 89.69 84 GLN A N 1
ATOM 664 C CA . GLN A 1 84 ? 18.275 10.260 -28.684 1.00 89.69 84 GLN A CA 1
ATOM 665 C C . GLN A 1 84 ? 19.085 11.347 -27.965 1.00 89.69 84 GLN A C 1
ATOM 667 O O . GLN A 1 84 ? 19.199 11.315 -26.736 1.00 89.69 84 GLN A O 1
ATOM 672 N N . ALA A 1 85 ? 19.640 12.273 -28.753 1.00 71.69 85 ALA A N 1
ATOM 673 C CA . ALA A 1 85 ? 20.428 13.421 -28.300 1.00 71.69 85 ALA A CA 1
ATOM 674 C C . ALA A 1 85 ? 19.555 14.585 -27.813 1.00 71.69 85 ALA A C 1
ATOM 676 O O . ALA A 1 85 ? 18.457 14.773 -28.385 1.00 71.69 85 ALA A O 1
#

Organism: NCBI:txid408170

Secondary structure (DSSP, 8-state):
--TTS-TTSHHHHHHHHHHHHHTT--HHHHHHHHHHHHHHHHHH-SS--S----------TTTEET----SSSS---TT-EES--

Sequence (85 aa):
DGRMHWKGTDSYTKVQQMLEEGVRLEGDAQLAKWQEIFDLVSDEVPLYPVFHRKTPTGYDSQTLTDFKPIALTGLSFVDVGSTQA

pLDDT: mean 94.72, std 7.16, range [52.94, 98.56]

Radius of gyration: 20.37 Å; chains: 1; bounding box: 36×33×50 Å